Protein AF-A0A183F8G3-F1 (afdb_monomer_lite)

Secondary structure (DSSP, 8-state):
-HHHHHHHHHHHHHHHHHHHTT-HHHHHHHHHHHHHHHHHHHHHHHHHHHTHHHHHHHHHHHHHHHHTTGGG-HHHHHHHHHHHHHHT--SSSSGGGGGGGT---GGGBSS--TTGGGGTPPBP-S-HHHHHHHHHHHH--

InterPro domains:
  IPR008952 Tetraspanin, EC2 domain superfamily [G3DSA:1.10.1450.10] (50-135)
  IPR008952 Tetraspanin, EC2 domain superfamily [SSF48652] (51-132)
  IPR018499 Tetraspanin/Peripherin [PF00335] (1-134)
  IPR018499 Tetraspanin/Peripherin [PTHR19282] (2-133)

Organism: Heligmosomoides polygyrus (NCBI:txid6339)

Structure (mmCIF, N/CA/C/O backbone):
data_AF-A0A183F8G3-F1
#
_entry.id   AF-A0A183F8G3-F1
#
loop_
_atom_site.group_PDB
_atom_site.id
_atom_site.type_symbol
_atom_site.label_atom_id
_atom_site.label_alt_id
_atom_site.label_comp_id
_atom_site.label_asym_id
_atom_site.label_entity_id
_atom_site.label_seq_id
_atom_site.pdbx_PDB_ins_code
_atom_site.Cartn_x
_atom_site.Car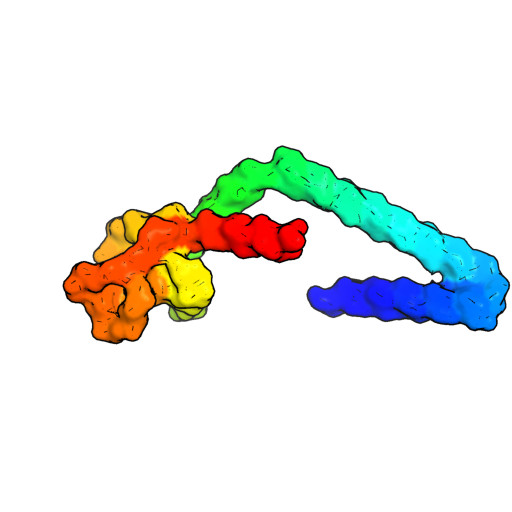tn_y
_atom_site.Cartn_z
_atom_site.occupancy
_atom_site.B_iso_or_equiv
_atom_site.auth_seq_id
_atom_site.auth_comp_id
_atom_site.auth_asym_id
_atom_site.auth_atom_id
_atom_site.pdbx_PDB_model_num
ATOM 1 N N . LEU A 1 1 ? -13.194 -8.981 6.514 1.00 88.25 1 LEU A N 1
ATOM 2 C CA . LEU A 1 1 ? -14.582 -8.508 6.287 1.00 88.25 1 LEU A CA 1
ATOM 3 C C . LEU A 1 1 ? -15.592 -9.156 7.237 1.00 88.25 1 LEU A C 1
ATOM 5 O O . LEU A 1 1 ? -16.201 -8.418 7.994 1.00 88.25 1 LEU A O 1
ATOM 9 N N . LEU A 1 2 ? -15.736 -10.491 7.282 1.00 94.62 2 LEU A N 1
ATOM 10 C CA . LEU A 1 2 ? -16.728 -11.155 8.159 1.00 94.62 2 LEU A CA 1
ATOM 11 C C . LEU A 1 2 ? -16.542 -10.865 9.661 1.00 94.62 2 LEU A C 1
ATOM 13 O O . LEU A 1 2 ? -17.502 -10.513 10.337 1.00 94.62 2 LEU A O 1
ATOM 17 N N . ALA A 1 3 ? -15.310 -10.957 10.176 1.00 92.44 3 ALA A N 1
ATOM 18 C CA . ALA A 1 3 ? -15.023 -10.668 11.586 1.00 92.44 3 ALA A CA 1
ATOM 19 C C . ALA A 1 3 ? -15.340 -9.207 11.959 1.00 92.44 3 ALA A C 1
ATOM 21 O O . ALA A 1 3 ? -16.009 -8.950 12.955 1.00 92.44 3 ALA A O 1
ATOM 22 N N . PHE A 1 4 ? -14.923 -8.263 11.110 1.00 92.19 4 PHE A N 1
ATOM 23 C CA . PHE A 1 4 ? -15.197 -6.835 11.281 1.00 92.19 4 PHE A CA 1
ATOM 24 C C . PHE A 1 4 ? -16.703 -6.536 11.246 1.00 92.19 4 PHE A C 1
ATOM 26 O O . PHE A 1 4 ? -17.226 -5.899 12.153 1.00 92.19 4 PHE A O 1
ATOM 33 N N . GLY A 1 5 ? -17.427 -7.077 10.260 1.00 94.50 5 GLY A N 1
ATOM 34 C CA . GLY A 1 5 ? -18.878 -6.898 10.156 1.00 94.50 5 GLY A CA 1
ATOM 35 C C . GLY A 1 5 ? -19.643 -7.465 11.357 1.00 94.50 5 GLY A C 1
ATOM 36 O O . GLY A 1 5 ? -20.585 -6.835 11.840 1.00 94.50 5 GLY A O 1
ATOM 37 N N . SER A 1 6 ? -19.212 -8.616 11.885 1.00 94.94 6 SER A N 1
ATOM 38 C CA . SER A 1 6 ? -19.778 -9.196 13.110 1.00 94.94 6 SER A CA 1
ATOM 39 C C . SER A 1 6 ? -19.583 -8.268 14.315 1.00 94.94 6 SER A C 1
ATOM 41 O O . SER A 1 6 ? -20.547 -7.957 15.014 1.00 94.94 6 SER A O 1
ATOM 43 N N . LEU A 1 7 ? -18.367 -7.743 14.509 1.00 92.94 7 LEU A N 1
ATOM 44 C CA . LEU A 1 7 ? -18.060 -6.795 15.583 1.00 92.94 7 LEU A CA 1
ATOM 45 C C . LEU A 1 7 ? -18.918 -5.525 15.490 1.00 92.94 7 LEU A C 1
ATOM 47 O O . LEU A 1 7 ? -19.533 -5.132 16.480 1.00 92.94 7 LEU A O 1
ATOM 51 N N . CYS A 1 8 ? -19.016 -4.918 14.303 1.00 94.19 8 CYS A N 1
ATOM 52 C CA . CYS A 1 8 ? -19.854 -3.737 14.084 1.00 94.19 8 CYS A CA 1
ATOM 53 C C . CYS A 1 8 ? -21.330 -4.011 14.406 1.00 94.19 8 CYS A C 1
ATOM 55 O O . CYS A 1 8 ? -21.980 -3.197 15.061 1.00 94.19 8 CYS A O 1
ATOM 57 N N . THR A 1 9 ? -21.850 -5.171 13.993 1.00 94.38 9 THR A N 1
ATOM 58 C CA . THR A 1 9 ? -23.242 -5.566 14.267 1.00 94.38 9 THR A CA 1
ATOM 59 C C . THR A 1 9 ? -23.487 -5.744 15.767 1.00 94.38 9 THR A C 1
ATOM 61 O O . THR A 1 9 ? -24.499 -5.272 16.284 1.00 94.38 9 THR A O 1
ATOM 64 N N . LEU A 1 10 ? -22.552 -6.374 16.485 1.00 92.38 10 LEU A N 1
ATOM 65 C CA . LEU A 1 10 ? -22.631 -6.556 17.937 1.00 92.38 10 LEU A CA 1
ATOM 66 C C . LEU A 1 10 ? -22.599 -5.218 18.686 1.00 92.38 10 LEU A C 1
ATOM 68 O O . LEU A 1 10 ? -23.445 -4.984 19.549 1.00 92.38 10 LEU A O 1
ATOM 72 N N . LEU A 1 11 ? -21.670 -4.325 18.333 1.00 93.19 11 LEU A N 1
ATOM 73 C CA . LEU A 1 11 ? -21.579 -2.988 18.926 1.00 93.19 11 LEU A CA 1
ATOM 74 C C . LEU A 1 11 ? -22.858 -2.179 18.676 1.00 93.19 11 LEU A C 1
ATOM 76 O O . LEU A 1 11 ? -23.397 -1.581 19.608 1.00 93.19 11 LEU A O 1
ATOM 80 N N . GLY A 1 12 ? -23.385 -2.216 17.448 1.00 92.94 12 GLY A N 1
ATOM 81 C CA . GLY A 1 12 ? -24.635 -1.544 17.091 1.00 92.94 12 GLY A CA 1
ATOM 82 C C . GLY A 1 12 ? -25.846 -2.097 17.846 1.00 92.94 12 GLY A C 1
ATOM 83 O O . GLY A 1 12 ? -26.659 -1.326 18.358 1.00 92.94 12 GLY A O 1
ATOM 84 N N . PHE A 1 13 ? -25.950 -3.422 17.981 1.00 91.69 13 PHE A N 1
ATOM 85 C CA . PHE A 1 13 ? -27.034 -4.061 18.730 1.00 91.69 13 PHE A CA 1
ATOM 86 C C . PHE A 1 13 ? -26.992 -3.706 20.220 1.00 91.69 13 PHE A C 1
ATOM 88 O O . PHE A 1 13 ? -28.026 -3.351 20.789 1.00 91.69 13 PHE A O 1
ATOM 95 N N . LEU A 1 14 ? -25.812 -3.764 20.846 1.00 89.25 14 LEU A N 1
ATOM 96 C CA . LEU A 1 14 ? -25.637 -3.428 22.261 1.00 89.25 14 LEU A CA 1
ATOM 97 C C . LEU A 1 14 ? -25.896 -1.944 22.534 1.00 89.25 14 LEU A C 1
ATOM 99 O O . LEU A 1 14 ? -26.576 -1.628 23.508 1.00 89.25 14 LEU A O 1
ATOM 103 N N . GLY A 1 15 ? -25.427 -1.051 21.659 1.00 90.44 15 GLY A N 1
ATOM 104 C CA . GLY A 1 15 ? -25.700 0.383 21.763 1.00 90.44 15 GLY A CA 1
ATOM 105 C C . GLY A 1 15 ? -27.191 0.701 21.619 1.00 90.44 15 GLY A C 1
ATOM 106 O O . GLY A 1 15 ? -27.766 1.384 22.465 1.00 90.44 15 GLY A O 1
ATOM 107 N N . CYS A 1 16 ? -27.846 0.144 20.595 1.00 91.31 16 CYS A N 1
ATOM 108 C CA . CYS A 1 16 ? -29.273 0.358 20.346 1.00 91.31 16 CYS A CA 1
ATOM 109 C C . CYS A 1 16 ? -30.147 -0.219 21.474 1.00 91.31 16 CYS A C 1
ATOM 111 O O . CYS A 1 16 ? -30.989 0.481 22.039 1.00 91.31 16 CYS A O 1
ATOM 113 N N . CYS A 1 17 ? -29.914 -1.475 21.870 1.00 88.00 17 CYS A N 1
ATOM 114 C CA . CYS A 1 17 ? -30.673 -2.108 22.951 1.00 88.00 17 CYS A CA 1
ATOM 115 C C . CYS A 1 17 ? -30.386 -1.483 24.320 1.00 88.00 17 CYS A C 1
ATOM 117 O O . CYS A 1 17 ? -31.305 -1.385 25.132 1.00 88.00 17 CYS A O 1
ATOM 119 N N . GLY A 1 18 ? -29.141 -1.072 24.583 1.00 88.44 18 GLY A N 1
ATOM 120 C CA . GLY A 1 18 ? -28.748 -0.395 25.819 1.00 88.44 18 GLY A CA 1
ATOM 121 C C . GLY A 1 18 ? -29.467 0.941 25.996 1.00 88.44 18 GLY A C 1
ATOM 122 O O . GLY A 1 18 ? -29.995 1.203 27.076 1.00 88.44 18 GLY A O 1
ATOM 123 N N . ALA A 1 19 ? -29.583 1.723 24.917 1.00 88.44 19 ALA A N 1
ATOM 124 C CA . ALA A 1 19 ? -30.316 2.987 24.914 1.00 88.44 19 ALA A CA 1
ATOM 125 C C . ALA A 1 19 ? -31.834 2.791 25.077 1.00 88.44 19 ALA A C 1
ATOM 127 O O . ALA A 1 19 ? -32.445 3.448 25.913 1.00 88.44 19 ALA A O 1
ATOM 128 N N . ILE A 1 20 ? -32.443 1.864 24.323 1.00 90.88 20 ILE A N 1
ATOM 129 C CA . ILE A 1 20 ? -33.903 1.641 24.361 1.00 90.88 20 ILE A CA 1
ATOM 130 C C . ILE A 1 20 ? -34.356 1.055 25.701 1.00 90.88 20 ILE A C 1
ATOM 132 O O . ILE A 1 20 ? -35.418 1.412 26.204 1.00 90.88 20 ILE A O 1
ATOM 136 N N . ARG A 1 21 ? -33.591 0.113 26.267 1.00 84.69 21 ARG A N 1
ATOM 137 C CA . ARG A 1 21 ? -33.978 -0.583 27.505 1.00 84.69 21 ARG A CA 1
ATOM 138 C C . ARG A 1 21 ? -33.529 0.131 28.780 1.00 84.69 21 ARG A C 1
ATOM 140 O O . ARG A 1 21 ? -33.754 -0.428 29.849 1.00 84.69 21 ARG A O 1
ATOM 147 N N . GLU A 1 22 ? -32.856 1.281 28.664 1.00 86.00 22 GLU A N 1
ATOM 148 C CA . GLU A 1 22 ? -32.255 2.032 29.781 1.00 86.00 22 GLU A CA 1
ATOM 149 C C . GLU A 1 22 ? -31.453 1.121 30.737 1.00 86.00 22 GLU A C 1
ATOM 151 O O . GLU A 1 22 ? -31.386 1.310 31.952 1.00 86.00 22 GLU A O 1
ATOM 156 N N . ASN A 1 23 ? -30.858 0.058 30.182 1.00 86.50 23 ASN A N 1
ATOM 157 C CA . ASN A 1 23 ? -30.227 -0.987 30.972 1.00 86.50 23 ASN A CA 1
ATOM 158 C C . ASN A 1 23 ? -28.755 -0.646 31.176 1.00 86.50 23 ASN A C 1
ATOM 160 O O . ASN A 1 23 ? -27.931 -0.807 30.272 1.00 86.50 23 ASN A O 1
ATOM 164 N N . TYR A 1 24 ? -28.434 -0.244 32.403 1.00 88.62 24 TYR A N 1
ATOM 165 C CA . TYR A 1 24 ? -27.088 0.133 32.815 1.00 88.62 24 TYR A CA 1
ATOM 166 C C . TYR A 1 24 ? -26.030 -0.925 32.464 1.00 88.62 24 TYR A C 1
ATOM 168 O O . TYR A 1 24 ? -24.967 -0.580 31.956 1.00 88.62 24 TYR A O 1
ATOM 176 N N . CYS A 1 25 ? -26.323 -2.217 32.641 1.00 85.94 25 CYS A N 1
ATOM 177 C CA . CYS A 1 25 ? -25.371 -3.284 32.330 1.00 85.94 25 CYS A CA 1
ATOM 178 C C . CYS A 1 25 ? -25.053 -3.366 30.828 1.00 85.94 25 CYS A C 1
ATOM 180 O O . CYS A 1 25 ? -23.896 -3.583 30.467 1.00 85.94 25 CYS A O 1
ATOM 182 N N . LEU A 1 26 ? -26.042 -3.171 29.945 1.00 87.31 26 LEU A N 1
ATOM 183 C CA . LEU A 1 26 ? -25.813 -3.180 28.492 1.00 87.31 26 LEU A CA 1
ATOM 184 C C . LEU A 1 26 ? -25.020 -1.946 28.054 1.00 87.31 26 LEU A C 1
ATOM 186 O O . LEU A 1 26 ? -24.069 -2.072 27.284 1.00 87.31 26 LEU A O 1
ATOM 190 N N . THR A 1 27 ? -25.370 -0.775 28.585 1.00 90.50 27 THR A N 1
ATOM 191 C CA . THR A 1 27 ? -24.692 0.489 28.274 1.00 90.50 27 THR A CA 1
ATOM 192 C C . THR A 1 27 ? -23.241 0.493 28.759 1.00 90.50 27 THR A C 1
ATOM 194 O O . THR A 1 27 ? -22.348 0.890 28.012 1.00 90.50 27 THR A O 1
ATOM 197 N N . VAL A 1 28 ? -22.970 -0.016 29.967 1.00 91.31 28 VAL A N 1
ATOM 198 C CA . VAL A 1 28 ? -21.598 -0.180 30.479 1.00 91.31 28 VAL A CA 1
ATOM 199 C C . VAL A 1 28 ? -20.817 -1.192 29.644 1.00 91.31 28 VAL A C 1
ATOM 201 O O . VAL A 1 28 ? -19.672 -0.924 29.292 1.00 91.31 28 VAL A O 1
ATOM 204 N N . SER A 1 29 ? -21.426 -2.322 29.272 1.00 90.44 29 SER A N 1
ATOM 205 C CA . SER A 1 29 ? -20.762 -3.317 28.415 1.00 90.44 29 SER A CA 1
ATOM 206 C C . SER A 1 29 ? -20.372 -2.719 27.061 1.00 90.44 29 SER A C 1
ATOM 208 O O . SER A 1 29 ? -19.247 -2.909 26.603 1.00 90.44 29 SER A O 1
ATOM 210 N N . PHE A 1 30 ? -21.269 -1.944 26.446 1.00 92.50 30 PHE A N 1
ATOM 211 C CA . PHE A 1 30 ? -20.987 -1.207 25.215 1.00 92.50 30 PHE A CA 1
ATOM 212 C C . PHE A 1 30 ? -19.833 -0.210 25.395 1.00 92.50 30 PHE A C 1
ATOM 214 O O . PHE A 1 30 ? -18.900 -0.211 24.595 1.00 92.50 30 PHE A O 1
ATOM 221 N N . ALA A 1 31 ? -19.850 0.585 26.469 1.00 93.19 31 ALA A N 1
ATOM 222 C CA . ALA A 1 31 ? -18.797 1.556 26.758 1.00 93.19 31 ALA A CA 1
ATOM 223 C C . ALA A 1 31 ? -17.423 0.892 26.960 1.00 93.19 31 ALA A C 1
ATOM 225 O O . ALA A 1 31 ? -16.426 1.367 26.419 1.00 93.19 31 ALA A O 1
ATOM 226 N N . VAL A 1 32 ? -17.367 -0.231 27.684 1.00 94.69 32 VAL A N 1
ATOM 227 C CA . VAL A 1 32 ? -16.127 -0.997 27.891 1.00 94.69 32 VAL A CA 1
ATOM 228 C C . VAL A 1 32 ? -15.611 -1.568 26.571 1.00 94.69 32 VAL A C 1
ATOM 230 O O . VAL A 1 32 ? -14.425 -1.438 26.278 1.00 94.69 32 VAL A O 1
ATOM 233 N N . LEU A 1 33 ? -16.481 -2.159 25.745 1.00 93.06 33 LEU A N 1
ATOM 234 C CA . LEU A 1 33 ? -16.082 -2.690 24.438 1.00 93.06 33 LEU A CA 1
ATOM 235 C C . LEU A 1 33 ? -15.552 -1.589 23.512 1.00 93.06 33 LEU A C 1
ATOM 237 O O . LEU A 1 33 ? -14.520 -1.785 22.874 1.00 93.06 33 LEU A O 1
ATOM 241 N N . LEU A 1 34 ? -16.203 -0.423 23.473 1.00 94.31 34 LEU A N 1
ATOM 242 C CA . LEU A 1 34 ? -15.709 0.724 22.709 1.00 94.31 34 LEU A CA 1
ATOM 243 C C . LEU A 1 34 ? -14.358 1.225 23.221 1.00 94.31 34 LEU A C 1
ATOM 245 O O . LEU A 1 34 ? -13.470 1.494 22.416 1.00 94.31 34 LEU A O 1
ATOM 249 N N . ALA A 1 35 ? -14.179 1.322 24.540 1.00 96.38 35 ALA A N 1
ATOM 250 C CA . ALA A 1 35 ? -12.904 1.725 25.122 1.00 96.38 35 ALA A CA 1
ATOM 251 C C . ALA A 1 35 ? -11.778 0.760 24.720 1.00 96.38 35 ALA A C 1
ATOM 253 O O . ALA A 1 35 ? -10.699 1.205 24.340 1.00 96.38 35 ALA A O 1
ATOM 254 N N . LEU A 1 36 ? -12.036 -0.552 24.729 1.00 95.69 36 LEU A N 1
ATOM 255 C CA . LEU A 1 36 ? -11.070 -1.553 24.272 1.00 95.69 36 LEU A CA 1
ATOM 256 C C . LEU A 1 36 ? -10.731 -1.399 22.786 1.00 95.69 36 LEU A C 1
ATOM 258 O O . LEU A 1 36 ? -9.557 -1.474 22.430 1.00 95.69 36 LEU A O 1
ATOM 262 N N . VAL A 1 37 ? -11.726 -1.145 21.931 1.00 95.00 37 VAL A N 1
ATOM 263 C CA . VAL A 1 37 ? -11.483 -0.878 20.505 1.00 95.00 37 VAL A CA 1
ATOM 264 C C . VAL A 1 37 ? -10.594 0.354 20.344 1.00 95.00 37 VAL A C 1
ATOM 266 O O . VAL A 1 37 ? -9.576 0.267 19.672 1.00 95.00 37 VAL A O 1
ATOM 269 N N . ILE A 1 38 ? -10.890 1.460 21.031 1.00 95.88 38 ILE A N 1
ATOM 270 C CA . ILE A 1 38 ? -10.071 2.684 20.966 1.00 95.88 38 ILE A CA 1
ATOM 271 C C . ILE A 1 38 ? -8.631 2.421 21.432 1.00 95.88 38 ILE A C 1
ATOM 273 O O . ILE A 1 38 ? -7.681 2.895 20.810 1.00 95.88 38 ILE A O 1
ATOM 277 N N . MET A 1 39 ? -8.442 1.639 22.496 1.00 97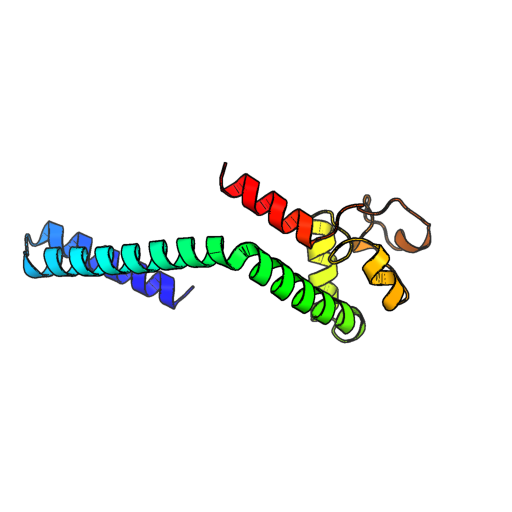.56 39 MET A N 1
ATOM 278 C CA . MET A 1 39 ? -7.106 1.259 22.969 1.00 97.56 39 MET A CA 1
ATOM 279 C C . MET A 1 39 ? -6.329 0.453 21.918 1.00 97.56 39 MET A C 1
ATOM 281 O O . MET A 1 39 ? -5.141 0.692 21.714 1.00 97.56 39 MET A O 1
ATOM 285 N N . VAL A 1 40 ? -6.989 -0.481 21.227 1.00 96.50 40 VAL A N 1
ATOM 286 C CA . VAL A 1 40 ? -6.361 -1.271 20.155 1.00 96.5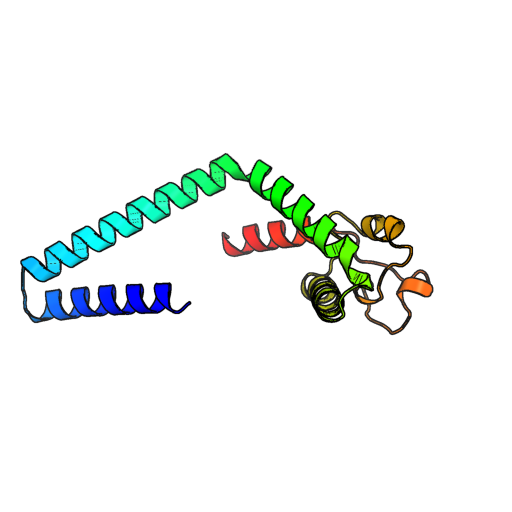0 40 VAL A CA 1
ATOM 287 C C . VAL A 1 40 ? -6.049 -0.403 18.936 1.00 96.50 40 VAL A C 1
ATOM 289 O O . VAL A 1 40 ? -4.935 -0.473 18.424 1.00 96.50 40 VAL A O 1
ATOM 292 N N . GLU A 1 41 ? -6.985 0.442 18.503 1.00 94.69 41 GLU A N 1
ATOM 293 C CA . GLU A 1 41 ? -6.804 1.358 17.368 1.00 94.69 41 GLU A CA 1
ATOM 294 C C . GLU A 1 41 ? -5.638 2.324 17.618 1.00 94.69 41 GLU A C 1
ATOM 296 O O . GLU A 1 41 ? -4.742 2.462 16.787 1.00 94.69 41 GLU A O 1
ATOM 301 N N . THR A 1 42 ? -5.577 2.940 18.803 1.00 96.44 42 THR A N 1
ATOM 302 C CA . THR A 1 42 ? -4.474 3.846 19.165 1.00 96.44 42 THR A CA 1
ATOM 303 C C . THR A 1 42 ? -3.127 3.124 19.227 1.00 96.44 42 THR A C 1
ATOM 305 O O . THR A 1 42 ? -2.140 3.637 18.699 1.00 96.44 42 THR A O 1
ATOM 308 N N . ALA A 1 43 ? -3.067 1.913 19.791 1.00 97.00 43 ALA A N 1
ATOM 309 C CA . ALA A 1 43 ? -1.850 1.101 19.788 1.00 97.00 43 ALA A CA 1
ATOM 310 C C . ALA A 1 43 ? -1.408 0.709 18.365 1.00 97.00 43 ALA A C 1
ATOM 312 O O . ALA A 1 43 ? -0.210 0.733 18.059 1.00 97.00 43 ALA A O 1
ATOM 313 N N . ALA A 1 44 ? -2.360 0.378 17.488 1.00 94.69 44 ALA A N 1
ATOM 314 C CA . ALA A 1 44 ? -2.101 0.054 16.091 1.00 94.69 44 ALA A CA 1
ATOM 315 C C . ALA A 1 44 ? -1.554 1.266 15.326 1.00 94.69 44 ALA A C 1
ATOM 317 O O . ALA A 1 44 ? -0.543 1.131 14.640 1.00 94.69 44 ALA A O 1
ATOM 318 N N . VAL A 1 45 ? -2.147 2.452 15.501 1.00 93.94 45 VAL A N 1
ATOM 319 C CA . VAL A 1 45 ? -1.664 3.706 14.894 1.00 93.94 45 VAL A CA 1
ATOM 320 C C . VAL A 1 45 ? -0.246 4.034 15.357 1.00 93.94 45 VAL A C 1
ATOM 322 O O . VAL A 1 45 ? 0.621 4.299 14.524 1.00 93.94 45 VAL A O 1
ATOM 325 N N . ILE A 1 46 ? 0.023 3.963 16.666 1.00 95.88 46 ILE A N 1
ATOM 326 C CA . ILE A 1 46 ? 1.363 4.225 17.218 1.00 95.88 46 ILE A CA 1
ATOM 327 C C . ILE A 1 46 ? 2.385 3.252 16.624 1.00 95.88 46 ILE A C 1
ATOM 329 O O . ILE A 1 46 ? 3.466 3.669 16.214 1.00 95.88 46 ILE A O 1
ATOM 333 N N . THR A 1 47 ? 2.039 1.967 16.540 1.00 95.00 47 THR A N 1
ATOM 334 C CA . THR A 1 47 ? 2.927 0.936 15.989 1.00 95.00 47 THR A CA 1
ATOM 335 C C . THR A 1 47 ? 3.153 1.131 14.489 1.00 95.00 47 THR A C 1
ATOM 337 O O . THR A 1 47 ? 4.288 1.049 14.030 1.00 95.00 47 THR A O 1
ATOM 340 N N . ALA A 1 48 ? 2.103 1.433 13.723 1.00 91.56 48 ALA A N 1
ATOM 341 C CA . ALA A 1 48 ? 2.194 1.693 12.288 1.00 91.56 48 ALA A CA 1
ATOM 342 C C . ALA A 1 48 ? 3.068 2.917 11.980 1.00 91.56 48 ALA A C 1
ATOM 344 O O . ALA A 1 48 ? 3.813 2.902 11.002 1.00 91.56 48 ALA A O 1
ATOM 345 N N . TYR A 1 49 ? 2.995 3.953 12.819 1.00 91.19 49 TYR A N 1
ATOM 346 C CA . TYR A 1 49 ? 3.856 5.127 12.711 1.00 91.19 49 TYR A CA 1
ATOM 347 C C . TYR A 1 49 ? 5.305 4.806 13.102 1.00 91.19 49 TYR A C 1
ATOM 349 O O . TYR A 1 49 ? 6.229 5.116 12.355 1.00 91.19 49 TYR A O 1
ATOM 357 N N . ALA A 1 50 ? 5.514 4.143 14.244 1.00 95.06 50 ALA A N 1
ATOM 358 C CA . ALA A 1 50 ? 6.849 3.809 14.740 1.00 95.06 50 ALA A CA 1
ATOM 359 C C . ALA A 1 50 ? 7.615 2.854 13.811 1.00 95.06 50 ALA A C 1
ATOM 361 O O . ALA A 1 50 ? 8.837 2.935 13.728 1.00 95.06 50 ALA A O 1
ATOM 362 N N . LEU A 1 51 ? 6.899 1.966 13.115 1.00 94.56 51 LEU A N 1
ATOM 363 C CA . LEU A 1 51 ? 7.466 0.917 12.268 1.00 94.56 51 LEU A CA 1
ATOM 364 C C . LEU A 1 51 ? 7.314 1.212 10.767 1.00 94.56 51 LEU A C 1
ATOM 366 O O . LEU A 1 51 ? 7.435 0.304 9.948 1.00 94.56 51 LEU A O 1
ATOM 370 N N . HIS A 1 52 ? 7.031 2.465 10.391 1.00 90.31 52 HIS A N 1
ATOM 371 C CA . HIS A 1 52 ? 6.744 2.843 9.004 1.00 90.31 52 HIS A CA 1
ATOM 372 C C . HIS A 1 52 ? 7.857 2.431 8.024 1.00 90.31 52 HIS A C 1
ATOM 374 O O . HIS A 1 52 ? 7.577 1.820 6.995 1.00 90.31 52 HIS A O 1
ATOM 380 N N . GLU A 1 53 ? 9.118 2.705 8.360 1.00 91.88 53 GLU A N 1
ATOM 381 C CA . GLU A 1 53 ? 10.263 2.415 7.483 1.00 91.88 53 GLU A CA 1
ATOM 382 C C . GLU A 1 53 ? 10.530 0.913 7.327 1.00 91.88 53 GLU A C 1
ATOM 384 O O . GLU A 1 53 ? 10.799 0.421 6.225 1.00 91.88 53 GLU A O 1
ATOM 389 N N . ASP A 1 54 ? 10.396 0.160 8.416 1.00 93.81 54 ASP A N 1
ATOM 390 C CA . ASP A 1 54 ? 10.531 -1.296 8.399 1.00 93.81 54 ASP A CA 1
ATOM 391 C C . ASP A 1 54 ? 9.384 -1.940 7.607 1.00 93.81 54 ASP A C 1
ATOM 393 O O . ASP A 1 54 ? 9.606 -2.881 6.842 1.00 93.81 54 ASP A O 1
ATOM 397 N N . LEU A 1 55 ? 8.164 -1.400 7.717 1.00 91.12 55 LEU A N 1
ATOM 398 C CA . LEU A 1 55 ? 7.021 -1.810 6.900 1.00 91.12 55 LEU A CA 1
ATOM 399 C C . LEU A 1 55 ? 7.247 -1.495 5.418 1.00 91.12 55 LEU A C 1
ATOM 401 O O . LEU A 1 55 ? 7.006 -2.371 4.584 1.00 91.12 55 LEU A O 1
ATOM 405 N N . ARG A 1 56 ? 7.749 -0.298 5.079 1.00 91.75 56 ARG A N 1
ATOM 406 C CA . ARG A 1 56 ? 8.094 0.090 3.697 1.00 91.75 56 ARG A CA 1
ATOM 407 C C . ARG A 1 56 ? 9.125 -0.874 3.111 1.00 91.75 56 ARG A C 1
ATOM 409 O O . ARG A 1 56 ? 8.931 -1.402 2.017 1.00 91.75 56 ARG A O 1
ATOM 416 N N . THR A 1 57 ? 10.182 -1.174 3.860 1.00 94.50 57 THR A N 1
ATOM 417 C CA . THR A 1 57 ? 11.256 -2.087 3.432 1.00 94.50 57 THR A CA 1
ATOM 418 C C . THR A 1 57 ? 10.782 -3.540 3.327 1.00 94.50 57 THR A C 1
ATOM 420 O O . THR A 1 57 ? 11.116 -4.259 2.381 1.00 94.50 57 THR A O 1
ATOM 423 N N . GLY A 1 58 ? 9.965 -3.989 4.280 1.00 94.62 58 GLY A N 1
ATOM 424 C CA . GLY A 1 58 ? 9.360 -5.316 4.249 1.00 94.62 58 GLY A CA 1
ATOM 425 C C . GLY A 1 58 ? 8.434 -5.483 3.047 1.00 94.62 58 GLY A C 1
ATOM 426 O O . GLY A 1 58 ? 8.541 -6.472 2.320 1.00 94.62 58 GLY A O 1
ATOM 427 N N . LEU A 1 59 ? 7.569 -4.498 2.793 1.00 93.50 59 LEU A N 1
ATOM 428 C CA . LEU A 1 59 ? 6.650 -4.512 1.660 1.00 93.50 59 LEU A CA 1
ATOM 429 C C . LEU A 1 59 ? 7.400 -4.459 0.328 1.00 93.50 59 LEU A C 1
ATOM 431 O O . LEU A 1 59 ? 7.103 -5.266 -0.551 1.00 93.50 59 LEU A O 1
ATOM 435 N N . SER A 1 60 ? 8.406 -3.590 0.186 1.00 94.56 60 SER A N 1
ATOM 436 C CA . SER A 1 60 ? 9.211 -3.523 -1.039 1.00 94.56 60 SER A CA 1
ATOM 437 C C . SER A 1 60 ? 9.904 -4.858 -1.326 1.00 94.56 60 SER A C 1
ATOM 439 O O . SER A 1 60 ? 9.868 -5.337 -2.458 1.00 94.56 60 SER A O 1
ATOM 441 N N . THR A 1 61 ? 10.424 -5.534 -0.297 1.00 95.06 61 THR A N 1
ATOM 442 C CA . THR A 1 61 ? 11.017 -6.875 -0.423 1.00 95.06 61 THR A CA 1
ATOM 443 C C . THR A 1 61 ? 9.992 -7.909 -0.896 1.00 95.06 61 THR A C 1
ATOM 445 O O . THR A 1 61 ? 10.276 -8.702 -1.797 1.00 95.06 61 THR A O 1
ATOM 448 N N . GLN A 1 62 ? 8.780 -7.904 -0.331 1.00 94.44 62 GLN A N 1
ATOM 449 C CA . GLN A 1 62 ? 7.711 -8.816 -0.757 1.00 94.44 62 GLN A CA 1
ATOM 450 C C . GLN A 1 62 ? 7.241 -8.531 -2.186 1.00 94.44 62 GLN A C 1
ATOM 452 O O . GLN A 1 62 ? 7.007 -9.467 -2.952 1.00 94.44 62 GLN A O 1
ATOM 457 N N . LEU A 1 63 ? 7.147 -7.259 -2.573 1.00 94.38 63 LEU A N 1
ATOM 458 C CA . LEU A 1 63 ? 6.807 -6.860 -3.935 1.00 94.38 63 LEU A CA 1
ATOM 459 C C . LEU A 1 63 ? 7.889 -7.298 -4.925 1.00 94.38 63 LEU A C 1
ATOM 461 O O . LEU A 1 63 ? 7.552 -7.879 -5.950 1.00 94.38 63 LEU A O 1
ATOM 465 N N . GLN A 1 64 ? 9.173 -7.135 -4.597 1.00 94.25 64 GLN A N 1
ATOM 466 C CA . GLN A 1 64 ? 10.279 -7.629 -5.429 1.00 94.25 64 GLN A CA 1
ATOM 467 C C . GLN A 1 64 ? 10.225 -9.159 -5.598 1.00 94.25 64 GLN A C 1
ATOM 469 O O . GLN A 1 64 ? 10.380 -9.689 -6.702 1.00 94.25 64 GLN A O 1
ATOM 474 N N . LEU A 1 65 ? 9.910 -9.899 -4.527 1.00 92.44 65 LEU A N 1
ATOM 475 C CA . LEU A 1 65 ? 9.669 -11.344 -4.610 1.00 92.44 65 LEU A CA 1
ATOM 476 C C . LEU A 1 65 ? 8.453 -11.677 -5.487 1.00 92.44 65 LEU A C 1
ATOM 478 O O . LEU A 1 65 ? 8.504 -12.637 -6.261 1.00 92.44 65 LEU A O 1
ATOM 482 N N . GLY A 1 66 ? 7.378 -10.895 -5.398 1.00 92.12 66 GLY A N 1
ATOM 483 C CA . GLY A 1 66 ? 6.209 -11.008 -6.268 1.00 92.12 66 GLY A CA 1
ATOM 484 C C . GLY A 1 66 ? 6.558 -10.771 -7.737 1.00 92.12 66 GLY A C 1
ATOM 485 O O . GLY A 1 66 ? 6.163 -11.562 -8.593 1.00 92.12 66 GLY A O 1
ATOM 486 N N . LEU A 1 67 ? 7.353 -9.739 -8.019 1.00 93.12 67 LEU A N 1
ATOM 487 C CA . LEU A 1 67 ? 7.832 -9.391 -9.355 1.00 93.12 67 LEU A CA 1
ATOM 488 C C . LEU A 1 67 ? 8.659 -10.534 -9.962 1.00 93.12 67 LEU A C 1
ATOM 490 O O . LEU A 1 67 ? 8.432 -10.929 -11.102 1.00 93.12 67 LEU A O 1
ATOM 494 N N . SER A 1 68 ? 9.523 -11.182 -9.169 1.00 92.25 68 SER A N 1
ATOM 495 C CA . SER A 1 68 ? 10.312 -12.345 -9.621 1.00 92.25 68 SER A CA 1
ATOM 496 C C . SER A 1 68 ? 9.466 -13.536 -10.112 1.00 92.25 68 SER A C 1
ATOM 498 O O . SER A 1 68 ? 9.948 -14.407 -10.842 1.00 92.25 68 SER A O 1
ATOM 500 N N . ARG A 1 69 ? 8.188 -13.590 -9.712 1.00 92.38 69 ARG A N 1
ATOM 501 C CA . ARG A 1 69 ? 7.229 -14.641 -10.082 1.00 92.38 69 ARG A CA 1
ATOM 502 C C . ARG A 1 69 ? 6.314 -14.245 -11.237 1.00 92.38 69 ARG A C 1
ATOM 504 O O . ARG A 1 69 ? 5.489 -15.073 -11.620 1.00 92.38 69 ARG A O 1
ATOM 511 N N . TYR A 1 70 ? 6.478 -13.050 -11.802 1.00 92.75 70 TYR A N 1
ATOM 512 C CA . TYR A 1 70 ? 5.657 -12.522 -12.891 1.00 92.75 70 TYR A CA 1
ATOM 513 C C . TYR A 1 70 ? 5.496 -13.531 -14.042 1.00 92.75 70 TYR A C 1
ATOM 515 O O . TYR A 1 70 ? 4.387 -13.955 -14.340 1.00 92.75 70 TYR A O 1
ATOM 523 N N . ASN A 1 71 ? 6.607 -14.061 -14.569 1.00 90.44 71 ASN A N 1
ATOM 524 C CA . ASN A 1 71 ? 6.593 -15.045 -15.665 1.00 90.44 71 ASN A CA 1
ATOM 525 C C . ASN A 1 71 ? 6.193 -16.478 -15.249 1.00 90.44 71 ASN A C 1
ATOM 527 O O . ASN A 1 71 ? 6.167 -17.376 -16.089 1.00 90.44 71 ASN A O 1
ATOM 531 N N . ARG A 1 72 ? 5.947 -16.743 -13.959 1.00 91.31 72 ARG A N 1
ATOM 532 C CA . ARG A 1 72 ? 5.676 -18.100 -13.440 1.00 91.31 72 ARG A CA 1
ATOM 533 C C . ARG A 1 72 ? 4.204 -18.362 -13.146 1.00 91.31 72 ARG A C 1
ATOM 535 O O . ARG A 1 72 ? 3.824 -19.521 -13.002 1.00 91.31 72 ARG A O 1
ATOM 542 N N . SER A 1 73 ? 3.393 -17.319 -12.999 1.00 92.88 73 SER A N 1
ATOM 543 C CA . SER A 1 73 ? 1.982 -17.443 -12.641 1.00 92.88 73 SER A CA 1
ATOM 544 C C . SER A 1 73 ? 1.161 -16.409 -13.388 1.00 92.88 73 SER A C 1
ATOM 546 O O . SER A 1 73 ? 1.350 -15.213 -13.196 1.00 92.88 73 SER A O 1
ATOM 548 N N . THR A 1 74 ? 0.193 -16.878 -14.173 1.00 93.25 74 THR A N 1
ATOM 549 C CA . THR A 1 74 ? -0.749 -16.017 -14.900 1.00 93.25 74 THR A CA 1
ATOM 550 C C . THR A 1 74 ? -1.527 -15.099 -13.959 1.00 93.25 74 THR A C 1
ATOM 552 O O . THR A 1 74 ? -1.749 -13.940 -14.282 1.00 93.25 74 THR A O 1
ATOM 555 N N . GLY A 1 75 ? -1.885 -15.573 -12.761 1.00 94.25 75 GLY A N 1
ATOM 556 C CA . GLY A 1 75 ? -2.555 -14.742 -11.758 1.00 94.25 75 GLY A CA 1
ATOM 557 C C . GLY A 1 75 ? -1.666 -13.619 -11.216 1.00 94.25 75 GLY A C 1
ATOM 558 O O . GLY A 1 75 ? -2.144 -12.511 -11.000 1.00 94.25 75 GLY A O 1
ATOM 559 N N . VAL A 1 76 ? -0.367 -13.884 -11.031 1.00 93.69 76 VAL A N 1
ATOM 560 C CA . VAL A 1 76 ? 0.605 -12.858 -10.605 1.00 93.69 76 VAL A CA 1
ATOM 561 C C . VAL A 1 76 ? 0.861 -11.867 -11.736 1.00 93.69 76 VAL A C 1
ATOM 563 O O . VAL A 1 76 ? 0.950 -10.673 -11.477 1.00 93.69 76 VAL A O 1
ATOM 566 N N . GLN A 1 77 ? 0.935 -12.357 -12.973 1.00 94.31 77 GLN A N 1
ATOM 567 C CA . GLN A 1 77 ? 1.085 -11.532 -14.164 1.00 94.31 77 GLN A CA 1
ATOM 568 C C . GLN A 1 77 ? -0.067 -10.525 -14.292 1.00 94.31 77 GLN A C 1
ATOM 570 O O . GLN A 1 77 ? 0.174 -9.323 -14.294 1.00 94.31 77 GLN A O 1
ATOM 575 N N . VAL A 1 78 ? -1.314 -11.011 -14.278 1.00 95.62 78 VAL A N 1
ATOM 576 C CA . VAL A 1 78 ? -2.516 -10.163 -14.357 1.00 95.62 78 VAL A CA 1
ATOM 577 C C . VAL A 1 78 ? -2.557 -9.156 -13.209 1.00 95.62 78 VAL A C 1
ATOM 579 O O . VAL A 1 78 ? -2.806 -7.979 -13.440 1.00 95.62 78 VAL A O 1
ATOM 582 N N . ALA A 1 79 ? -2.267 -9.583 -11.976 1.00 95.62 79 ALA A N 1
ATOM 583 C CA . ALA A 1 79 ? -2.259 -8.676 -10.831 1.00 95.62 79 ALA A CA 1
ATOM 584 C C . ALA A 1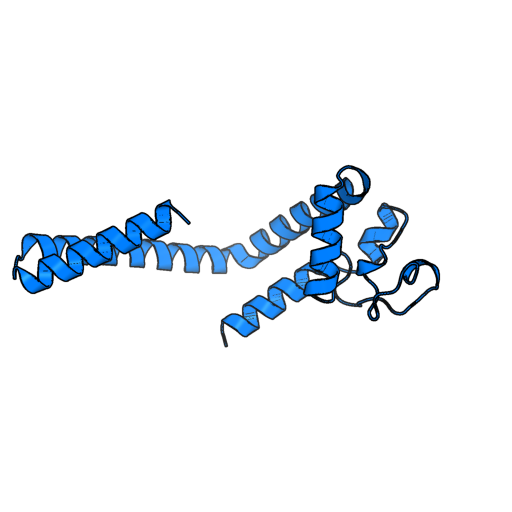 79 ? -1.236 -7.538 -10.993 1.00 95.62 79 ALA A C 1
ATOM 586 O O . ALA A 1 79 ? -1.534 -6.391 -10.662 1.00 95.62 79 ALA A O 1
ATOM 587 N N . TRP A 1 80 ? -0.044 -7.838 -11.514 1.00 95.56 80 TRP A N 1
ATOM 588 C CA . TRP A 1 80 ? 0.973 -6.827 -11.793 1.00 95.56 80 TRP A CA 1
ATOM 589 C C . TRP A 1 80 ? 0.569 -5.888 -12.924 1.00 95.56 80 TRP A C 1
ATOM 591 O O . TRP A 1 80 ? 0.767 -4.681 -12.779 1.00 95.56 80 TRP A O 1
ATOM 601 N N . ASP A 1 81 ? 0.023 -6.418 -14.017 1.00 95.56 81 ASP A N 1
ATOM 602 C CA . ASP A 1 81 ? -0.372 -5.620 -15.180 1.00 95.56 81 ASP A CA 1
ATOM 603 C C . ASP A 1 81 ? -1.499 -4.639 -14.819 1.00 95.56 81 ASP A C 1
ATOM 605 O O . ASP A 1 81 ? -1.429 -3.458 -15.163 1.00 95.56 81 ASP A O 1
ATOM 609 N N . GLU A 1 82 ? -2.491 -5.103 -14.054 1.00 95.44 82 GLU A N 1
ATOM 610 C CA . GLU A 1 82 ? -3.584 -4.280 -13.519 1.00 95.44 82 GLU A CA 1
ATOM 611 C C . GLU A 1 82 ? -3.074 -3.213 -12.545 1.00 95.44 82 GLU A C 1
ATOM 613 O O . GLU A 1 82 ? -3.481 -2.052 -12.611 1.00 95.44 82 GLU A O 1
ATOM 618 N N . THR A 1 83 ? -2.151 -3.583 -11.650 1.00 95.50 83 THR A N 1
ATOM 619 C CA . THR A 1 83 ? -1.581 -2.651 -10.664 1.00 95.50 83 THR A CA 1
ATOM 620 C C . THR A 1 83 ? -0.845 -1.505 -11.353 1.00 95.50 83 THR A C 1
ATOM 622 O O . THR A 1 83 ? -1.045 -0.345 -10.997 1.00 95.50 83 THR A O 1
ATOM 625 N N . GLN A 1 84 ? -0.016 -1.816 -12.351 1.00 95.69 84 GLN A N 1
ATOM 626 C CA . GLN A 1 84 ? 0.775 -0.823 -13.083 1.00 95.69 84 GLN A CA 1
ATOM 627 C C . GLN A 1 84 ? -0.100 0.160 -13.857 1.00 95.69 84 GLN A C 1
ATOM 629 O O . GLN A 1 84 ? 0.137 1.366 -13.788 1.00 95.69 84 GLN A O 1
ATOM 634 N N . GLN A 1 85 ? -1.150 -0.340 -14.511 1.00 94.31 85 GLN A N 1
ATOM 635 C CA . GLN A 1 85 ? -2.102 0.503 -15.233 1.00 94.31 85 GLN A CA 1
ATOM 636 C C . GLN A 1 85 ? -2.925 1.370 -14.274 1.00 94.31 85 GLN A C 1
ATOM 638 O O . GLN A 1 85 ? -3.002 2.587 -14.443 1.00 94.31 85 GLN A O 1
ATOM 643 N N . THR A 1 86 ? -3.485 0.765 -13.221 1.00 93.75 86 THR A N 1
ATOM 644 C CA . THR A 1 86 ? -4.363 1.457 -12.262 1.00 93.75 86 THR A CA 1
ATOM 645 C C . THR A 1 86 ? -3.627 2.552 -11.498 1.00 93.75 86 THR A C 1
ATOM 647 O O . THR A 1 86 ? -4.163 3.640 -11.300 1.00 93.75 86 THR A O 1
ATOM 650 N N . LEU A 1 87 ? -2.393 2.280 -11.067 1.00 94.00 87 LEU A N 1
ATOM 651 C CA . LEU A 1 87 ? -1.586 3.232 -10.299 1.00 94.00 87 LEU A CA 1
ATOM 652 C C . LEU A 1 87 ? -0.689 4.111 -11.182 1.00 94.00 87 LEU A C 1
ATOM 654 O O . LEU A 1 87 ? 0.002 4.992 -10.659 1.00 94.00 87 LEU A O 1
ATOM 658 N N . SER A 1 88 ? -0.691 3.887 -12.501 1.00 94.88 88 SER A N 1
ATOM 659 C CA . SER A 1 88 ? 0.176 4.580 -13.461 1.00 94.88 88 SER A CA 1
ATOM 660 C C . SER A 1 88 ? 1.644 4.560 -13.008 1.00 94.88 88 SER A C 1
ATOM 662 O O . SER A 1 88 ? 2.281 5.602 -12.802 1.00 94.88 88 SER A O 1
ATOM 664 N N . CYS A 1 89 ? 2.156 3.352 -12.775 1.00 96.06 89 CYS A N 1
ATOM 665 C CA . CYS A 1 89 ? 3.490 3.073 -12.246 1.00 96.06 89 CYS A CA 1
ATOM 666 C C . CYS A 1 89 ? 4.184 1.954 -13.023 1.00 96.06 89 CYS A C 1
ATOM 668 O O . CYS A 1 89 ? 3.543 1.197 -13.744 1.00 96.06 89 CYS A O 1
ATOM 670 N N . CYS A 1 90 ? 5.501 1.826 -12.858 1.00 95.88 90 CYS A N 1
ATOM 671 C CA . CYS A 1 90 ? 6.266 0.743 -13.467 1.00 95.88 90 CYS A CA 1
ATOM 672 C C . CYS A 1 90 ? 7.324 0.196 -12.503 1.00 95.88 90 CYS A C 1
ATOM 674 O O . CYS A 1 90 ? 8.175 0.945 -12.026 1.00 95.88 90 CYS A O 1
ATOM 676 N N . GLY A 1 91 ? 7.281 -1.115 -12.248 1.00 95.19 91 GLY A N 1
ATOM 677 C CA . GLY A 1 91 ? 8.173 -1.788 -11.296 1.00 95.19 91 GLY A CA 1
ATOM 678 C C . GLY A 1 91 ? 7.852 -1.466 -9.832 1.00 95.19 91 GLY A C 1
ATOM 679 O O . GLY A 1 91 ? 6.887 -0.765 -9.525 1.00 95.19 91 GLY A O 1
ATOM 680 N N . VAL A 1 92 ? 8.650 -1.993 -8.904 1.00 95.44 92 VAL A N 1
ATOM 681 C CA . VAL A 1 92 ? 8.472 -1.741 -7.464 1.00 95.44 92 VAL A CA 1
ATOM 682 C C . VAL A 1 92 ? 8.973 -0.339 -7.128 1.00 95.44 92 VAL A C 1
ATOM 684 O O . VAL A 1 92 ? 8.205 0.488 -6.639 1.00 95.44 92 VAL A O 1
ATOM 687 N N . ALA A 1 93 ? 10.244 -0.072 -7.426 1.00 94.00 93 ALA A N 1
ATOM 688 C CA . ALA A 1 93 ? 10.907 1.212 -7.251 1.00 94.00 93 ALA A CA 1
ATOM 689 C C . ALA A 1 93 ? 10.925 2.022 -8.553 1.00 94.00 93 ALA A C 1
ATOM 691 O O . ALA A 1 93 ? 10.755 3.238 -8.512 1.00 94.00 93 ALA A O 1
ATOM 692 N N . ASN A 1 94 ? 11.126 1.370 -9.702 1.00 93.06 94 ASN A N 1
ATOM 693 C CA . ASN A 1 94 ? 11.047 1.986 -11.031 1.00 93.06 94 ASN A CA 1
ATOM 694 C C . ASN A 1 94 ? 11.126 0.917 -12.141 1.00 93.06 94 ASN A C 1
ATOM 696 O O . ASN A 1 94 ? 11.309 -0.273 -11.882 1.00 93.06 94 ASN A O 1
ATOM 700 N N . SER A 1 95 ? 11.057 1.351 -13.402 1.00 91.69 95 SER A N 1
ATOM 701 C CA . SER A 1 95 ? 11.093 0.468 -14.574 1.00 91.69 95 SER A CA 1
ATOM 702 C C . SER A 1 95 ? 12.358 -0.391 -14.698 1.00 91.69 95 SER A C 1
ATOM 704 O O . SER A 1 95 ? 12.317 -1.425 -15.366 1.00 91.69 95 SER A O 1
ATOM 706 N N . SER A 1 96 ? 13.467 -0.030 -14.038 1.00 91.50 96 SER A N 1
ATOM 707 C CA . SER A 1 96 ? 14.691 -0.838 -14.062 1.00 91.50 96 SER A CA 1
ATOM 708 C C . SER A 1 96 ? 14.557 -2.164 -13.311 1.00 91.50 96 SER A C 1
ATOM 710 O O . SER A 1 96 ? 15.310 -3.088 -13.617 1.00 91.50 96 SER A O 1
ATOM 712 N N . ASP A 1 97 ? 13.566 -2.324 -12.426 1.00 92.69 97 ASP A N 1
ATOM 713 C CA . ASP A 1 97 ? 13.308 -3.598 -11.735 1.00 92.69 97 ASP A CA 1
ATOM 714 C C . ASP A 1 97 ? 13.028 -4.750 -12.723 1.00 92.69 97 ASP A C 1
ATOM 716 O O . ASP A 1 97 ? 13.339 -5.913 -12.463 1.00 92.69 97 ASP A O 1
ATOM 720 N N . TRP A 1 98 ? 12.516 -4.426 -13.913 1.00 91.88 98 TRP A N 1
ATOM 721 C CA . TRP A 1 98 ? 12.265 -5.386 -14.989 1.00 91.88 98 TRP A CA 1
ATOM 722 C C . TRP A 1 98 ? 13.524 -5.852 -15.720 1.00 91.88 98 TRP A C 1
ATOM 724 O O . TRP A 1 98 ? 13.496 -6.888 -16.386 1.00 91.88 98 TRP A O 1
ATOM 734 N N . THR A 1 99 ? 14.645 -5.133 -15.604 1.00 83.25 99 THR A N 1
ATOM 735 C CA . THR A 1 99 ? 15.894 -5.503 -16.296 1.00 83.25 99 THR A CA 1
ATOM 736 C C . THR A 1 99 ? 16.407 -6.871 -15.851 1.00 83.25 99 THR A C 1
ATOM 738 O O . THR A 1 99 ? 16.904 -7.634 -16.676 1.00 83.25 99 THR A O 1
ATOM 741 N N . ALA A 1 100 ? 16.186 -7.237 -14.583 1.00 80.88 100 ALA A N 1
ATOM 742 C CA . ALA A 1 100 ? 16.509 -8.558 -14.046 1.00 80.88 100 ALA A CA 1
ATOM 743 C C . ALA A 1 100 ? 15.644 -9.689 -14.641 1.00 80.88 100 ALA A C 1
ATOM 745 O O . ALA A 1 100 ? 16.042 -10.854 -14.614 1.00 80.88 100 ALA A O 1
ATOM 746 N N . LEU A 1 101 ? 14.467 -9.354 -15.179 1.00 83.19 101 LEU A N 1
ATOM 747 C CA . LEU A 1 101 ? 13.507 -10.286 -15.778 1.00 83.19 101 LEU A CA 1
ATOM 748 C C . LEU A 1 101 ? 13.585 -10.326 -17.311 1.00 83.19 101 LEU A C 1
ATOM 750 O O . LEU A 1 101 ? 13.015 -11.225 -17.929 1.00 83.19 101 LEU A O 1
ATOM 754 N N . GLY A 1 102 ? 14.311 -9.385 -17.919 1.00 82.69 102 GLY A N 1
ATOM 755 C CA . GLY A 1 102 ? 14.636 -9.351 -19.345 1.00 82.69 102 GLY A CA 1
ATOM 756 C C . GLY A 1 102 ? 13.621 -8.635 -20.240 1.00 82.69 102 GLY A C 1
ATOM 757 O O . GLY A 1 102 ? 13.964 -8.309 -21.374 1.00 82.69 102 GLY A O 1
ATOM 758 N N . ALA A 1 103 ? 12.407 -8.352 -19.762 1.00 86.44 103 ALA A N 1
ATOM 759 C CA . ALA A 1 103 ? 11.400 -7.617 -20.526 1.00 86.44 103 ALA A CA 1
ATOM 760 C C . ALA A 1 103 ? 10.507 -6.765 -19.617 1.00 86.44 103 ALA A C 1
ATOM 762 O O . ALA A 1 103 ? 10.069 -7.221 -18.563 1.00 86.44 103 ALA A O 1
ATOM 763 N N . ILE A 1 104 ? 10.228 -5.542 -20.068 1.00 92.12 104 ILE A N 1
ATOM 764 C CA . ILE A 1 104 ? 9.243 -4.638 -19.469 1.00 92.12 104 ILE A CA 1
ATOM 765 C C . ILE A 1 104 ? 7.873 -4.973 -20.081 1.00 92.12 104 ILE A C 1
ATOM 767 O O . ILE A 1 104 ? 7.795 -5.109 -21.306 1.00 92.12 104 ILE A O 1
ATOM 771 N N . PRO A 1 105 ? 6.807 -5.130 -19.280 1.00 93.69 105 PRO A N 1
ATOM 772 C CA . PRO A 1 105 ? 5.467 -5.380 -19.796 1.00 93.69 105 PRO A CA 1
ATOM 773 C C . PRO A 1 105 ? 4.822 -4.109 -20.362 1.00 93.69 105 PRO A C 1
ATOM 775 O O . PRO A 1 105 ? 5.118 -2.995 -19.932 1.00 93.69 105 PRO A O 1
ATOM 778 N N . ASP A 1 106 ? 3.877 -4.280 -21.288 1.00 94.12 106 ASP A N 1
ATOM 779 C CA . ASP A 1 106 ? 3.145 -3.164 -21.908 1.00 94.12 106 ASP A CA 1
ATOM 780 C C . ASP A 1 106 ? 2.295 -2.370 -20.894 1.00 94.12 106 ASP A C 1
ATOM 782 O O . ASP A 1 106 ? 1.990 -1.200 -21.108 1.00 94.12 106 ASP A O 1
ATOM 786 N N . SER A 1 107 ? 1.970 -2.964 -19.740 1.00 94.69 107 SER A N 1
ATOM 787 C CA . SER A 1 107 ? 1.293 -2.289 -18.624 1.00 94.69 107 SER A CA 1
ATOM 788 C C . SER A 1 107 ? 2.081 -1.122 -18.022 1.00 94.69 107 SER A C 1
ATOM 790 O O . SER A 1 107 ? 1.503 -0.314 -17.302 1.00 94.69 107 SER A O 1
ATOM 792 N N . CYS A 1 108 ? 3.387 -1.031 -18.289 1.00 95.25 108 CYS A N 1
ATOM 793 C CA . CYS A 1 108 ? 4.232 0.081 -17.852 1.00 95.25 108 CYS A CA 1
ATOM 794 C C . CYS A 1 108 ? 4.141 1.325 -18.750 1.00 95.25 108 CYS A C 1
ATOM 796 O O . CYS A 1 108 ? 4.705 2.365 -18.393 1.00 95.25 108 CYS A O 1
ATOM 798 N N . CYS A 1 109 ? 3.533 1.225 -19.932 1.00 95.00 109 CYS A N 1
ATOM 799 C CA . CYS A 1 109 ? 3.478 2.326 -20.886 1.00 95.00 109 CYS A CA 1
ATOM 800 C C . CYS A 1 109 ? 2.479 3.394 -20.450 1.00 95.00 109 CYS A C 1
ATOM 802 O O . CYS A 1 109 ? 1.392 3.073 -19.980 1.00 95.00 109 CYS A O 1
ATOM 804 N N . ILE A 1 110 ? 2.832 4.665 -20.667 1.00 93.31 110 ILE A N 1
ATOM 805 C CA . ILE A 1 110 ? 1.938 5.792 -20.356 1.00 93.31 110 ILE A CA 1
ATOM 806 C C . ILE A 1 110 ? 0.655 5.709 -21.186 1.00 93.31 110 ILE A C 1
ATOM 808 O O . ILE A 1 110 ? -0.442 5.905 -20.669 1.00 93.31 110 ILE A O 1
ATOM 812 N N . GLU A 1 111 ? 0.806 5.414 -22.474 1.00 90.94 111 GLU A N 1
ATOM 813 C CA . GLU A 1 111 ? -0.304 5.071 -23.350 1.00 90.94 111 GLU A CA 1
ATOM 814 C C . GLU A 1 111 ? -0.265 3.569 -23.591 1.00 90.94 111 GLU A C 1
ATOM 816 O O . GLU A 1 111 ? 0.666 3.046 -24.207 1.00 90.94 111 GLU A O 1
ATOM 821 N N . PHE A 1 112 ? -1.267 2.867 -23.068 1.00 88.81 112 PHE A N 1
ATOM 822 C CA . PHE A 1 112 ? -1.363 1.428 -23.239 1.00 88.81 112 PHE A CA 1
ATOM 823 C C . PHE A 1 112 ? -1.639 1.086 -24.708 1.00 88.81 112 PHE A C 1
ATOM 825 O O . PHE A 1 112 ? -2.692 1.419 -25.257 1.00 88.81 112 PHE A O 1
ATOM 832 N N . SER A 1 113 ? -0.708 0.370 -25.332 1.00 89.19 113 SER A N 1
ATOM 833 C CA . SER A 1 113 ? -0.900 -0.257 -26.636 1.00 89.19 113 SER A CA 1
ATOM 834 C C . SER A 1 113 ? -0.156 -1.589 -26.691 1.00 89.19 113 SER A C 1
ATOM 836 O O . SER A 1 113 ? 0.848 -1.799 -26.010 1.00 89.19 113 SER A O 1
ATOM 838 N N . THR A 1 114 ? -0.669 -2.534 -27.479 1.00 89.94 114 THR A N 1
ATOM 839 C CA . THR A 1 114 ? -0.041 -3.852 -27.610 1.00 89.94 114 THR A CA 1
ATOM 840 C C . THR A 1 114 ? 1.347 -3.712 -28.234 1.00 89.94 114 THR A C 1
ATOM 842 O O . THR A 1 114 ? 1.464 -3.292 -29.382 1.00 89.94 114 THR A O 1
ATOM 845 N N . GLY A 1 115 ? 2.388 -4.105 -27.500 1.00 89.56 115 GLY A N 1
ATOM 846 C CA . GLY A 1 115 ? 3.784 -4.030 -27.925 1.00 89.56 115 GLY A CA 1
ATOM 847 C C . GLY A 1 115 ? 4.504 -2.710 -27.628 1.00 89.56 115 GLY A C 1
ATOM 848 O O . GLY A 1 115 ? 5.675 -2.598 -27.996 1.00 89.56 115 GLY A O 1
ATOM 849 N N . CYS A 1 116 ? 3.876 -1.742 -26.951 1.00 91.81 116 CYS A N 1
ATOM 850 C CA . CYS A 1 116 ? 4.467 -0.425 -26.674 1.00 91.81 116 CYS A CA 1
ATOM 851 C C . CYS A 1 116 ? 5.839 -0.496 -25.984 1.00 91.81 116 CYS A C 1
ATOM 853 O O . CYS A 1 116 ? 6.746 0.272 -26.318 1.00 91.81 116 CYS A O 1
ATOM 855 N N . ALA A 1 117 ? 6.046 -1.451 -25.070 1.00 88.56 117 ALA A N 1
ATOM 856 C CA . ALA A 1 117 ? 7.308 -1.565 -24.343 1.00 88.56 117 ALA A CA 1
ATOM 857 C C . ALA A 1 117 ? 8.474 -1.964 -25.268 1.00 88.56 117 ALA A C 1
ATOM 859 O O . ALA A 1 117 ? 9.632 -1.644 -24.994 1.00 88.56 117 ALA A O 1
ATOM 860 N N . ARG A 1 118 ? 8.182 -2.630 -26.394 1.00 86.81 118 ARG A N 1
ATOM 861 C CA . ARG A 1 118 ? 9.178 -3.006 -27.413 1.00 86.81 118 ARG A CA 1
ATOM 862 C C . ARG A 1 118 ? 9.518 -1.859 -28.359 1.00 86.81 118 ARG A C 1
ATOM 864 O O . ARG A 1 118 ? 10.605 -1.858 -28.929 1.00 86.81 118 ARG A O 1
ATOM 871 N N . GLU A 1 119 ? 8.618 -0.895 -28.511 1.00 85.81 119 GLU A N 1
ATOM 872 C CA . GLU A 1 119 ? 8.767 0.254 -29.411 1.00 85.81 119 GLU A CA 1
ATOM 873 C C . GLU A 1 119 ? 9.539 1.426 -28.775 1.00 85.81 119 GLU A C 1
ATOM 875 O O . GLU A 1 119 ? 9.637 2.493 -29.376 1.00 85.81 119 GLU A O 1
ATOM 880 N N . LEU A 1 120 ? 10.112 1.237 -27.575 1.00 81.38 120 LEU A N 1
ATOM 881 C CA . LEU A 1 120 ? 10.734 2.299 -26.767 1.00 81.38 120 LEU A CA 1
ATOM 882 C C . LEU A 1 120 ? 9.754 3.457 -26.477 1.00 81.38 120 LEU A C 1
ATOM 884 O O . LEU A 1 120 ? 10.151 4.622 -26.386 1.00 81.38 120 LEU A O 1
ATOM 888 N N . ALA A 1 121 ? 8.468 3.133 -26.312 1.00 85.88 121 ALA A N 1
ATOM 889 C CA . ALA A 1 121 ? 7.449 4.088 -25.896 1.00 85.88 121 ALA A CA 1
ATOM 890 C C . ALA A 1 121 ? 7.759 4.673 -24.499 1.00 85.88 121 ALA A C 1
ATOM 892 O O . ALA A 1 121 ? 8.455 4.043 -23.693 1.00 85.88 121 ALA A O 1
ATOM 893 N N . PRO A 1 122 ? 7.242 5.872 -24.175 1.00 90.88 122 PRO A N 1
ATOM 894 C CA . PRO A 1 122 ? 7.419 6.452 -22.852 1.00 90.88 122 PRO A CA 1
ATOM 895 C C . PRO A 1 122 ? 6.731 5.595 -21.778 1.00 90.88 122 PRO A C 1
ATOM 897 O O . PRO A 1 122 ? 5.546 5.265 -21.869 1.00 90.88 122 PRO A O 1
ATOM 900 N N . LEU A 1 123 ? 7.497 5.250 -20.742 1.00 93.56 123 LEU A N 1
ATOM 901 C CA . LEU A 1 123 ? 7.061 4.442 -19.603 1.00 93.56 123 LEU A CA 1
ATOM 902 C C . LEU A 1 123 ? 6.743 5.324 -18.396 1.00 93.56 123 LEU A C 1
ATOM 904 O O . LEU A 1 123 ? 7.286 6.424 -18.255 1.00 93.56 123 LEU A O 1
ATOM 908 N N . HIS A 1 124 ? 5.920 4.816 -17.482 1.00 94.19 124 HIS A N 1
ATOM 909 C CA . HIS A 1 124 ? 5.702 5.467 -16.196 1.00 94.19 124 HIS A CA 1
ATOM 910 C C . HIS A 1 124 ? 7.026 5.586 -15.411 1.00 94.19 124 HIS A C 1
ATOM 912 O O . HIS A 1 124 ? 7.674 4.570 -15.149 1.00 94.19 124 HIS A O 1
ATOM 918 N N . PRO A 1 125 ? 7.442 6.807 -15.014 1.00 89.31 125 PRO A N 1
ATOM 919 C CA . PRO A 1 125 ? 8.743 7.024 -14.377 1.00 89.31 125 PRO A CA 1
ATOM 920 C C . PRO A 1 125 ? 8.772 6.615 -12.898 1.00 89.31 125 PRO A C 1
ATOM 922 O O . PRO A 1 125 ? 9.843 6.377 -12.348 1.00 89.31 125 PRO A O 1
ATOM 925 N N . SER A 1 126 ? 7.611 6.555 -12.244 1.00 94.19 126 SER A N 1
ATOM 926 C CA . SER A 1 126 ? 7.473 6.234 -10.822 1.00 94.19 126 SER A CA 1
ATOM 927 C C . SER A 1 126 ? 7.277 4.740 -10.581 1.00 94.19 126 SER A C 1
ATOM 929 O O . SER A 1 126 ? 6.460 4.108 -11.258 1.00 94.19 126 SER A O 1
ATOM 931 N N . GLY A 1 127 ? 7.940 4.207 -9.555 1.00 95.06 127 GLY A N 1
ATOM 932 C CA . GLY A 1 127 ? 7.651 2.881 -9.020 1.00 95.06 127 GLY A CA 1
ATOM 933 C C . GLY A 1 127 ? 6.283 2.798 -8.355 1.00 95.06 127 GLY A C 1
ATOM 934 O O . GLY A 1 127 ? 5.734 3.791 -7.866 1.00 95.06 127 GLY A O 1
ATOM 935 N N . CYS A 1 128 ? 5.727 1.592 -8.322 1.00 95.50 128 CYS A N 1
ATOM 936 C CA . CYS A 1 128 ? 4.428 1.351 -7.708 1.00 95.50 128 CYS A CA 1
ATOM 937 C C . CYS A 1 128 ? 4.456 1.546 -6.190 1.00 95.50 128 CYS A C 1
ATOM 939 O O . CYS A 1 128 ? 3.453 1.972 -5.624 1.00 95.50 128 CYS A O 1
ATOM 941 N N . MET A 1 129 ? 5.600 1.320 -5.536 1.00 94.25 129 MET A N 1
ATOM 942 C CA . MET A 1 129 ? 5.742 1.557 -4.098 1.00 94.25 129 MET A CA 1
ATOM 943 C C . MET A 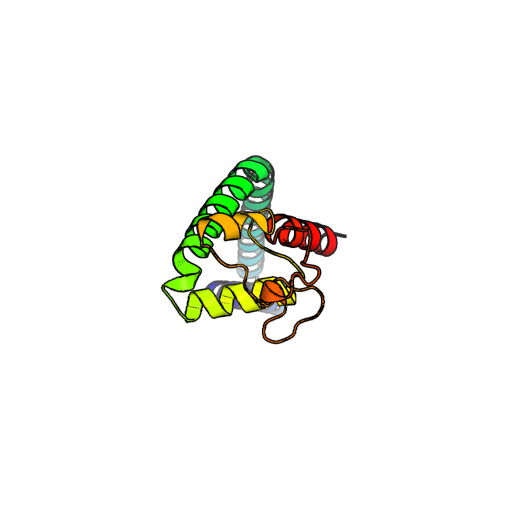1 129 ? 5.510 3.032 -3.739 1.00 94.25 129 MET A C 1
ATOM 945 O O . MET A 1 129 ? 4.715 3.340 -2.854 1.00 94.25 129 MET A O 1
ATOM 949 N N . ASP A 1 130 ? 6.131 3.951 -4.482 1.00 93.62 130 ASP A N 1
ATOM 950 C CA . ASP A 1 130 ? 5.998 5.388 -4.223 1.00 93.62 130 ASP A CA 1
ATOM 951 C C . ASP A 1 130 ? 4.587 5.898 -4.558 1.00 93.62 130 ASP A C 1
ATOM 953 O O . ASP A 1 130 ? 4.047 6.767 -3.870 1.00 93.62 130 ASP A O 1
ATOM 957 N N . LYS A 1 131 ? 3.941 5.330 -5.586 1.00 92.62 131 LYS A N 1
ATOM 958 C CA . LYS A 1 131 ? 2.546 5.659 -5.912 1.00 92.62 131 LYS A CA 1
ATOM 959 C C . LYS A 1 131 ? 1.586 5.247 -4.803 1.00 92.62 131 LYS A C 1
ATOM 961 O O . LYS A 1 131 ? 0.754 6.067 -4.416 1.00 92.62 131 LYS A O 1
ATOM 966 N N . VAL A 1 132 ? 1.736 4.044 -4.249 1.00 91.00 132 VAL A N 1
ATOM 967 C CA . VAL A 1 132 ? 0.918 3.569 -3.118 1.00 91.00 132 VAL A CA 1
ATOM 968 C C . VAL A 1 132 ? 1.058 4.489 -1.903 1.00 91.00 132 VAL A C 1
ATOM 970 O O . VAL A 1 132 ? 0.061 4.831 -1.270 1.00 91.00 132 VAL A O 1
ATOM 973 N N . GLU A 1 133 ? 2.268 4.953 -1.601 1.00 87.88 133 GLU A N 1
ATOM 974 C CA . GLU A 1 133 ? 2.486 5.902 -0.503 1.00 87.88 133 GLU A CA 1
ATOM 975 C C . GLU A 1 133 ? 1.887 7.283 -0.779 1.00 87.88 133 GLU A C 1
ATOM 977 O O . GLU A 1 133 ? 1.330 7.909 0.122 1.00 87.88 133 GLU A O 1
ATOM 982 N N . SER A 1 134 ? 1.932 7.747 -2.028 1.00 84.31 134 SER A N 1
ATOM 983 C CA . SER A 1 134 ? 1.317 9.024 -2.401 1.00 84.31 134 SER A CA 1
ATOM 984 C C . SER A 1 134 ? -0.216 9.000 -2.314 1.00 84.31 134 SER A C 1
ATOM 986 O O . SER A 1 134 ? -0.825 9.987 -1.899 1.00 84.31 134 SER A O 1
ATOM 988 N N . GLU A 1 135 ? -0.846 7.870 -2.653 1.00 80.56 135 GLU A N 1
ATOM 989 C CA . GLU A 1 135 ? -2.291 7.665 -2.491 1.00 80.56 135 GLU A CA 1
ATOM 990 C C . GLU A 1 135 ? -2.681 7.654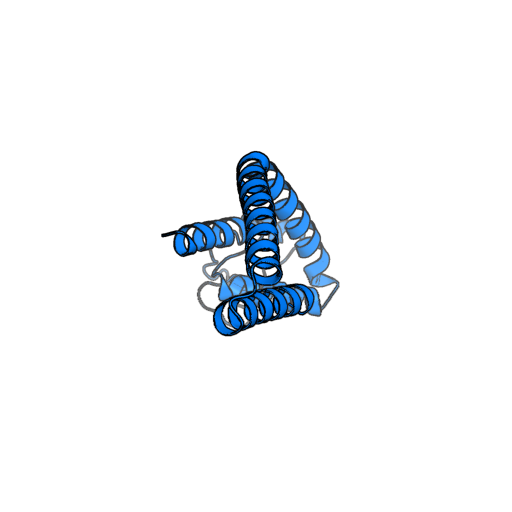 -1.008 1.00 80.56 135 GLU A C 1
ATOM 992 O O . GLU A 1 135 ? -3.694 8.246 -0.631 1.00 80.56 135 GLU A O 1
ATOM 997 N N . ARG A 1 136 ? -1.845 7.052 -0.150 1.00 75.38 136 ARG A N 1
ATOM 998 C CA . ARG A 1 136 ? -2.048 7.052 1.305 1.00 75.38 136 ARG A CA 1
ATOM 999 C C . ARG A 1 136 ? -2.134 8.473 1.864 1.00 75.38 136 ARG A C 1
ATOM 1001 O O . ARG A 1 136 ? -3.072 8.768 2.594 1.00 75.38 136 ARG A O 1
ATOM 1008 N N . TYR A 1 137 ? -1.220 9.359 1.466 1.00 65.94 137 TYR A N 1
ATOM 1009 C CA . TYR A 1 137 ? -1.227 10.753 1.921 1.00 65.94 137 TYR A CA 1
ATOM 1010 C C . TYR A 1 137 ? -2.492 11.513 1.486 1.00 65.94 137 TYR A C 1
ATOM 1012 O O . TYR A 1 137 ? -3.029 12.310 2.250 1.00 65.94 137 TYR A O 1
ATOM 1020 N N . ARG A 1 138 ? -3.011 11.240 0.280 1.00 70.81 138 ARG A N 1
ATOM 1021 C CA . ARG A 1 138 ? -4.247 11.868 -0.222 1.00 70.81 138 ARG A CA 1
ATOM 1022 C C . ARG A 1 138 ? -5.499 11.400 0.523 1.00 70.81 138 ARG A C 1
ATOM 1024 O O . ARG A 1 138 ? -6.458 12.152 0.625 1.00 70.81 138 ARG A O 1
ATOM 1031 N N . ALA A 1 139 ? -5.515 10.166 1.021 1.00 61.53 139 ALA A N 1
ATOM 1032 C CA . ALA A 1 139 ? -6.640 9.647 1.798 1.00 61.53 139 ALA A CA 1
ATOM 1033 C C . ALA A 1 139 ? -6.714 10.238 3.221 1.00 61.53 139 ALA A C 1
ATOM 1035 O O . ALA A 1 139 ? -7.759 10.156 3.863 1.00 61.53 139 ALA A O 1
ATOM 1036 N N . GLU A 1 140 ? -5.613 10.816 3.708 1.00 56.84 140 GLU A N 1
ATOM 1037 C CA . GLU A 1 140 ? -5.486 11.418 5.041 1.00 56.84 140 GLU A CA 1
ATOM 1038 C C . GLU A 1 140 ? -5.669 12.956 5.032 1.00 56.84 140 GLU A C 1
ATOM 1040 O O . GLU A 1 140 ? -5.721 13.560 6.106 1.00 56.84 140 GLU A O 1
ATOM 1045 N N . SER A 1 141 ? -5.785 13.582 3.848 1.00 48.12 141 SER A N 1
ATOM 1046 C CA . SER A 1 141 ? -5.977 15.032 3.629 1.00 48.12 141 SER A CA 1
ATOM 1047 C C . SER A 1 141 ? -7.413 15.401 3.267 1.00 48.12 141 SER A C 1
ATOM 1049 O O . SER A 1 141 ? -7.928 16.392 3.830 1.00 48.12 141 SER A O 1
#

pLDDT: mean 90.87, std 7.06, range [48.12, 97.56]

Radius of gyration: 22.61 Å; chains: 1; bounding box: 50×33×62 Å

Sequence (141 aa):
LLAFGSLCTLLGFLGCCGAIRENYCLTVSFAVLLALVIMVETAAVITAYALHEDLRTGLSTQLQLGLSRYNRSTGVQVAWDETQQTLSCCGVANSSDWTALGAIPDSCCIEFSTGCARELAPLHPSGCMDKVESERYRAES

Foldseek 3Di:
DVVVVVLVVLLVVLVVCCVVVVDPVSVVVSVVSVVVVVVVVVVVVVCCVVCVVVVLVVVLVVQLVLVVCCVPDPVSVVVQLCLCQVLVAFAAAHVCSCVVVPFGDLSQANDRDVCCRVVVHDGRGGHSSVSVVVVVVVVVD